Protein AF-A0A965VC06-F1 (afdb_monomer_lite)

Radius of gyration: 20.92 Å; chains: 1; bounding box: 33×52×61 Å

Secondary structure (DSSP, 8-state):
--PPPPEEEEEEEEEETTEEEEEEEEEEEEEETTEEEEEEEEEEESGGGTPPPPB-TTSS-B--SEEEEEEEEEEE-PPPP------PPP-

pLDDT: mean 84.83, std 14.95, range [44.94, 98.38]

Structure (mmCIF, N/CA/C/O backbone):
data_AF-A0A965VC06-F1
#
_entry.id   AF-A0A965VC06-F1
#
loop_
_atom_site.group_PDB
_atom_site.id
_atom_site.type_symbol
_atom_site.label_atom_id
_atom_site.label_alt_id
_atom_site.label_comp_id
_atom_site.label_asym_id
_atom_site.label_entity_id
_atom_site.label_seq_id
_atom_site.pdbx_PDB_ins_code
_atom_site.Cartn_x
_atom_site.Cartn_y
_atom_site.Cartn_z
_atom_site.occupancy
_atom_site.B_iso_or_equiv
_atom_site.auth_seq_id
_atom_site.auth_comp_id
_atom_site.auth_asym_id
_atom_site.auth_atom_id
_atom_site.pdbx_PDB_model_num
ATOM 1 N N . PRO A 1 1 ? -11.312 13.456 19.729 1.00 44.94 1 PRO A N 1
ATOM 2 C CA . PRO A 1 1 ? -10.202 12.994 20.599 1.00 44.94 1 PRO A CA 1
ATOM 3 C C . PRO A 1 1 ? -8.987 12.547 19.764 1.00 44.94 1 PRO A C 1
ATOM 5 O O . PRO A 1 1 ? -9.125 11.648 18.944 1.00 44.94 1 PRO A O 1
ATOM 8 N N . LEU A 1 2 ? -7.830 13.196 19.942 1.00 57.22 2 LEU A N 1
ATOM 9 C CA . LEU A 1 2 ? -6.553 12.853 19.291 1.00 57.22 2 LEU A CA 1
ATOM 10 C C . LEU A 1 2 ? -5.786 11.845 20.166 1.00 57.22 2 LEU A C 1
ATOM 12 O O . LEU A 1 2 ? -4.762 12.170 20.757 1.00 57.22 2 LEU A O 1
ATOM 16 N N . GLY A 1 3 ? -6.345 10.647 20.332 1.00 59.59 3 GLY A N 1
ATOM 17 C CA . GLY A 1 3 ? -5.576 9.505 20.836 1.00 59.59 3 GLY A CA 1
ATOM 18 C C . GLY A 1 3 ? -4.764 8.877 19.697 1.00 59.59 3 GLY A C 1
ATOM 19 O O . GLY A 1 3 ? -5.108 9.100 18.532 1.00 59.59 3 GLY A O 1
ATOM 20 N N . PRO A 1 4 ? -3.708 8.095 19.988 1.00 65.62 4 PRO A N 1
ATOM 21 C CA . PRO A 1 4 ? -3.022 7.326 18.956 1.00 65.62 4 PRO A CA 1
ATOM 22 C C . PRO A 1 4 ? -4.032 6.393 18.281 1.00 65.62 4 PRO A C 1
ATOM 24 O O . PRO A 1 4 ? -4.692 5.594 18.948 1.00 65.62 4 PRO A O 1
ATOM 27 N N . ARG A 1 5 ? -4.189 6.521 16.961 1.00 66.12 5 ARG A N 1
ATOM 28 C CA . ARG A 1 5 ? -4.988 5.566 16.193 1.00 66.12 5 ARG A CA 1
ATOM 29 C C . ARG A 1 5 ? -4.214 4.254 16.120 1.00 66.12 5 ARG A C 1
ATOM 31 O O . ARG A 1 5 ? -3.012 4.300 15.849 1.00 66.12 5 ARG A O 1
ATOM 38 N N . PRO A 1 6 ? -4.855 3.100 16.354 1.00 70.31 6 PRO A N 1
ATOM 39 C CA . PRO A 1 6 ? -4.187 1.829 16.153 1.00 70.31 6 PRO A CA 1
ATOM 40 C C . PRO A 1 6 ? -3.741 1.732 14.690 1.00 70.31 6 PRO A C 1
ATOM 42 O O . PRO A 1 6 ? -4.539 1.915 13.766 1.00 70.31 6 PRO A O 1
ATOM 45 N N . ALA A 1 7 ? -2.444 1.495 14.513 1.00 83.50 7 ALA A N 1
ATOM 46 C CA . ALA A 1 7 ? -1.817 1.272 13.225 1.00 83.50 7 ALA A CA 1
ATOM 47 C C . ALA A 1 7 ? -1.504 -0.220 13.084 1.00 83.50 7 ALA A C 1
ATOM 49 O O . ALA A 1 7 ? -0.934 -0.825 13.993 1.00 83.50 7 ALA A O 1
ATOM 50 N N . TYR A 1 8 ? -1.875 -0.806 11.952 1.00 90.81 8 TYR A N 1
ATOM 51 C CA . TYR A 1 8 ? -1.578 -2.198 11.622 1.00 90.81 8 TYR A CA 1
ATOM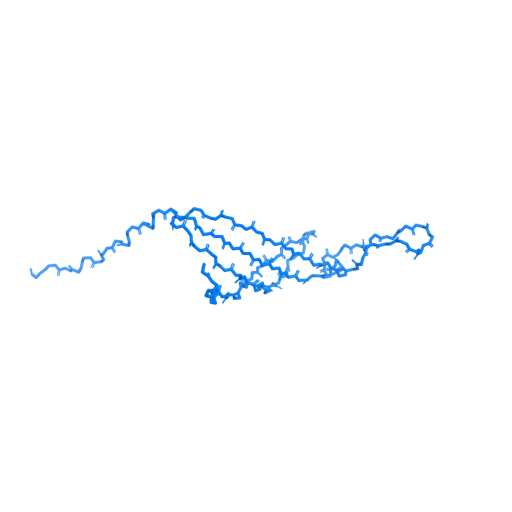 52 C C . TYR A 1 8 ? -0.757 -2.269 10.338 1.00 90.81 8 TYR A C 1
ATOM 54 O O . TYR A 1 8 ? -0.866 -1.402 9.473 1.00 90.81 8 TYR A O 1
ATOM 62 N N . GLU A 1 9 ? 0.020 -3.337 10.184 1.00 94.12 9 GLU A N 1
ATOM 63 C CA . GLU A 1 9 ? 0.621 -3.703 8.904 1.00 94.12 9 GLU A CA 1
ATOM 64 C C . GLU A 1 9 ? -0.220 -4.788 8.236 1.00 94.12 9 GLU A C 1
ATOM 66 O O . GLU A 1 9 ? -0.240 -5.943 8.663 1.00 94.12 9 GLU A O 1
ATOM 71 N N . LEU A 1 10 ? -0.923 -4.425 7.166 1.00 93.44 10 LEU A N 1
ATOM 72 C CA . LEU A 1 10 ? -1.654 -5.381 6.349 1.00 93.44 10 LEU A CA 1
ATOM 73 C C . LEU A 1 10 ? -0.717 -5.975 5.298 1.00 93.44 10 LEU A C 1
ATOM 75 O O . LEU A 1 10 ? -0.249 -5.269 4.406 1.00 93.44 10 LEU A O 1
ATOM 79 N N . GLN A 1 11 ? -0.482 -7.282 5.370 1.00 96.19 11 GLN A N 1
ATOM 80 C CA . GLN A 1 11 ? 0.279 -8.014 4.360 1.00 96.19 11 GLN A CA 1
ATOM 81 C C . GLN A 1 11 ? -0.670 -8.759 3.424 1.00 96.19 11 GLN A C 1
ATOM 83 O O . GLN A 1 11 ? -1.497 -9.560 3.860 1.00 96.19 11 GLN A O 1
ATOM 88 N N . GLY A 1 12 ? -0.544 -8.520 2.121 1.00 94.88 12 GLY A N 1
ATOM 89 C CA . GLY A 1 12 ? -1.486 -9.032 1.128 1.00 94.88 12 GLY A CA 1
ATOM 90 C C . GLY A 1 12 ? -0.823 -9.428 -0.181 1.00 94.88 12 GLY A C 1
ATOM 91 O O . GLY A 1 12 ? 0.343 -9.125 -0.425 1.00 94.88 12 GLY A O 1
ATOM 92 N N . ALA A 1 13 ? -1.574 -10.140 -1.018 1.00 97.81 13 ALA A N 1
ATOM 93 C CA . ALA A 1 13 ? -1.236 -10.338 -2.420 1.00 97.81 13 ALA A CA 1
ATOM 94 C C . ALA A 1 13 ? -1.942 -9.253 -3.243 1.00 97.81 13 ALA A C 1
ATOM 96 O O . ALA A 1 13 ? -3.164 -9.130 -3.195 1.00 97.81 13 ALA A O 1
ATOM 97 N N . PHE A 1 14 ? -1.171 -8.466 -3.983 1.00 96.81 14 PHE A N 1
ATOM 98 C CA . PHE A 1 14 ? -1.663 -7.431 -4.878 1.00 96.81 14 PHE A CA 1
ATOM 99 C C . PHE A 1 14 ? -1.456 -7.884 -6.319 1.00 96.81 14 PHE A C 1
ATOM 101 O O . PHE A 1 14 ? -0.331 -8.173 -6.730 1.00 96.81 14 PHE A O 1
ATOM 108 N N . THR A 1 15 ? -2.556 -7.967 -7.065 1.00 97.75 15 THR A N 1
ATOM 109 C CA . THR A 1 15 ? -2.544 -8.360 -8.475 1.00 97.75 15 THR A CA 1
ATOM 110 C C . THR A 1 15 ? -2.842 -7.145 -9.329 1.00 97.75 15 THR A C 1
ATOM 112 O O . THR A 1 15 ? -3.892 -6.524 -9.177 1.00 97.75 15 THR A O 1
ATOM 115 N N . LEU A 1 16 ? -1.936 -6.828 -10.246 1.00 97.56 16 LEU A N 1
ATOM 116 C CA . LEU A 1 16 ? -2.110 -5.761 -11.220 1.00 97.56 16 LEU A CA 1
ATOM 117 C C . LEU A 1 16 ? -1.564 -6.240 -12.561 1.00 97.56 16 LEU A C 1
ATOM 119 O O . LEU A 1 16 ? -0.480 -6.812 -12.623 1.00 97.56 16 LEU A O 1
ATOM 123 N N . HIS A 1 17 ? -2.338 -6.035 -13.628 1.00 97.06 17 HIS A N 1
ATOM 124 C CA . HIS A 1 17 ? -1.944 -6.414 -14.988 1.00 97.06 17 HIS A CA 1
ATOM 125 C C . HIS A 1 17 ? -1.469 -7.884 -15.098 1.00 97.06 17 HIS A C 1
ATOM 127 O O . HIS A 1 17 ? -0.464 -8.204 -15.722 1.00 97.06 17 HIS A O 1
ATOM 133 N N . GLY A 1 18 ? -2.187 -8.794 -14.427 1.00 97.88 18 GLY A N 1
ATOM 134 C CA . GLY A 1 18 ? -1.902 -10.235 -14.428 1.00 97.88 18 GLY A CA 1
ATOM 135 C C . GLY A 1 18 ? -0.714 -10.677 -13.563 1.00 97.88 18 GLY A C 1
ATOM 136 O O . GLY A 1 18 ? -0.547 -11.873 -13.341 1.00 97.88 18 GLY A O 1
ATOM 137 N N . VAL A 1 19 ? 0.080 -9.750 -13.021 1.00 98.38 19 VAL A N 1
ATOM 138 C CA . VAL A 1 19 ? 1.215 -10.058 -12.141 1.00 98.38 19 VAL A CA 1
ATOM 139 C C . VAL A 1 19 ? 0.789 -9.915 -10.681 1.00 98.38 19 VAL A C 1
ATOM 141 O O . VAL A 1 19 ? 0.207 -8.905 -10.292 1.00 98.38 19 VAL A O 1
ATOM 144 N N . THR A 1 20 ? 1.091 -10.923 -9.857 1.00 98.31 20 THR A N 1
ATOM 145 C CA . THR A 1 20 ? 0.803 -10.918 -8.412 1.00 98.31 20 THR A CA 1
ATOM 146 C C . THR A 1 20 ? 2.083 -10.713 -7.613 1.00 98.31 20 THR A C 1
ATOM 148 O O . THR A 1 20 ? 3.060 -11.433 -7.815 1.00 98.31 20 THR A O 1
ATOM 151 N N . ARG A 1 21 ? 2.076 -9.772 -6.665 1.00 97.50 21 ARG A N 1
ATOM 152 C CA . ARG A 1 21 ? 3.190 -9.531 -5.735 1.00 97.50 21 ARG A CA 1
ATOM 153 C C . ARG A 1 21 ? 2.700 -9.352 -4.305 1.00 97.50 21 ARG A C 1
ATOM 155 O O . ARG A 1 21 ? 1.573 -8.924 -4.074 1.00 97.50 21 ARG A O 1
ATOM 162 N N . ARG A 1 22 ? 3.551 -9.675 -3.330 1.00 97.69 22 ARG A N 1
ATOM 163 C CA . ARG A 1 22 ? 3.282 -9.373 -1.919 1.00 97.69 22 ARG A CA 1
ATOM 164 C C . ARG A 1 22 ? 3.487 -7.882 -1.658 1.0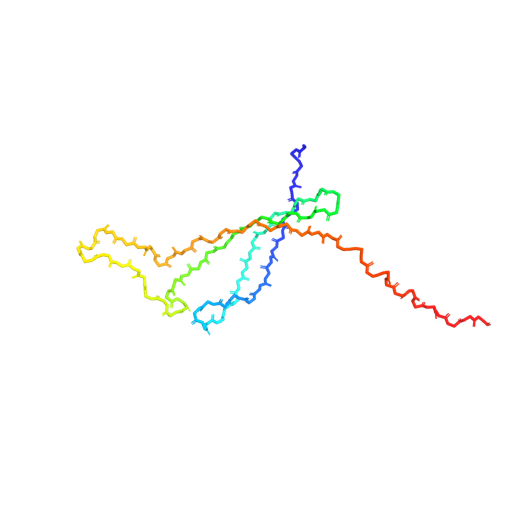0 97.69 22 ARG A C 1
ATOM 166 O O . ARG A 1 22 ? 4.478 -7.318 -2.112 1.00 97.69 22 ARG A O 1
ATOM 173 N N . VAL A 1 23 ? 2.572 -7.273 -0.913 1.00 96.62 23 VAL A N 1
ATOM 174 C CA . VAL A 1 23 ? 2.673 -5.882 -0.453 1.00 96.62 23 VAL A CA 1
ATOM 175 C C . VAL A 1 23 ? 2.407 -5.805 1.044 1.00 96.62 23 VAL A C 1
ATOM 177 O O . VAL A 1 23 ? 1.637 -6.608 1.577 1.00 96.62 23 VAL A O 1
ATOM 180 N N . THR A 1 24 ? 3.020 -4.818 1.693 1.00 95.88 24 THR A N 1
ATOM 181 C CA . THR A 1 24 ? 2.766 -4.454 3.090 1.00 95.88 24 THR A CA 1
ATOM 182 C C . THR A 1 24 ? 2.197 -3.044 3.117 1.00 95.88 24 THR A C 1
ATOM 184 O O . THR A 1 24 ? 2.770 -2.131 2.521 1.00 95.88 24 THR A O 1
ATOM 187 N N . ILE A 1 25 ? 1.060 -2.870 3.782 1.00 95.56 25 ILE A N 1
ATOM 188 C CA . ILE A 1 25 ? 0.318 -1.613 3.819 1.00 95.56 25 ILE A CA 1
ATOM 189 C C . ILE A 1 25 ? 0.172 -1.187 5.283 1.00 95.56 25 ILE A C 1
ATOM 191 O O . ILE A 1 25 ? -0.559 -1.850 6.021 1.00 95.56 25 ILE A O 1
ATOM 195 N N . PRO A 1 26 ? 0.823 -0.097 5.723 1.00 94.44 26 PRO A N 1
ATOM 196 C CA . PRO A 1 26 ? 0.495 0.516 7.002 1.00 94.44 26 PRO A CA 1
ATOM 197 C C . PRO A 1 26 ? -0.915 1.116 6.919 1.00 94.44 26 PRO A C 1
ATOM 199 O O . PRO A 1 26 ? -1.214 1.894 6.005 1.00 94.44 26 PRO A O 1
ATOM 202 N N . VAL A 1 27 ? -1.788 0.735 7.850 1.00 95.56 27 VAL A N 1
ATOM 203 C CA . VAL A 1 27 ? -3.185 1.182 7.907 1.00 95.56 27 VAL A CA 1
ATOM 204 C C . VAL A 1 27 ? -3.519 1.754 9.280 1.00 95.56 27 VAL A C 1
ATOM 206 O O . VAL A 1 27 ? -3.272 1.123 10.303 1.00 95.56 27 VAL A O 1
ATOM 209 N N . GLU A 1 28 ? -4.111 2.942 9.299 1.00 94.56 28 GLU A N 1
ATOM 210 C CA . GLU A 1 28 ? -4.771 3.525 10.465 1.00 94.56 28 GLU A CA 1
ATOM 211 C C . GLU A 1 28 ? -6.220 3.040 10.530 1.00 94.56 28 GLU A C 1
ATOM 213 O O . GLU A 1 28 ? -6.906 2.963 9.504 1.00 94.56 28 GLU A O 1
ATOM 218 N N . VAL A 1 29 ? -6.696 2.746 11.740 1.00 92.75 29 VAL A N 1
ATOM 219 C CA . VAL A 1 29 ? -8.060 2.257 11.968 1.00 92.75 29 VAL A CA 1
ATOM 220 C C . VAL A 1 29 ? -8.832 3.212 12.870 1.00 92.75 29 VAL A C 1
ATOM 222 O O . VAL A 1 29 ? -8.402 3.536 13.976 1.00 92.75 29 VAL A O 1
ATOM 225 N N . GLU A 1 30 ? -10.007 3.636 12.409 1.00 91.56 30 GLU A N 1
ATOM 226 C CA . GLU A 1 30 ? -10.974 4.414 13.183 1.00 91.56 30 GLU A CA 1
ATOM 227 C C . GLU A 1 30 ? -12.269 3.608 13.317 1.00 91.56 30 GLU A C 1
ATOM 229 O O . GLU A 1 30 ? -12.884 3.245 12.316 1.00 91.56 30 GLU A O 1
ATOM 234 N N . GLN A 1 31 ? -12.717 3.342 14.544 1.00 88.56 31 GLN A N 1
ATOM 235 C CA . GLN A 1 31 ? -13.997 2.676 14.788 1.00 88.56 31 GLN A CA 1
ATOM 236 C C . GLN A 1 31 ? -15.024 3.663 15.348 1.00 88.56 31 GLN A C 1
ATOM 238 O O . GLN A 1 31 ? -14.768 4.352 16.335 1.00 88.56 31 GLN A O 1
ATOM 243 N N . ALA A 1 32 ? -16.205 3.696 14.733 1.00 86.69 32 ALA A N 1
ATOM 244 C CA . ALA A 1 32 ? -17.354 4.479 15.168 1.00 86.69 32 ALA A CA 1
ATOM 245 C C . ALA A 1 32 ? -18.615 3.600 15.131 1.00 86.69 32 ALA A C 1
ATOM 247 O O . ALA A 1 32 ? -19.220 3.376 14.080 1.00 86.69 32 ALA A O 1
ATOM 248 N N . GLY A 1 33 ? -19.005 3.072 16.294 1.00 88.31 33 GLY A N 1
ATOM 249 C CA . GLY A 1 33 ? -20.109 2.119 16.398 1.00 88.31 33 GLY A CA 1
ATOM 250 C C . GLY A 1 33 ? -19.823 0.835 15.611 1.00 88.31 33 GLY A C 1
ATOM 251 O O . GLY A 1 33 ? -18.815 0.170 15.847 1.00 88.31 33 GLY A O 1
ATOM 252 N N . GLN A 1 34 ? -20.711 0.500 14.672 1.00 90.19 34 GLN A N 1
ATOM 253 C CA . GLN A 1 34 ? -20.562 -0.660 13.780 1.00 90.19 34 GLN A CA 1
ATOM 254 C C . GLN A 1 34 ? -19.720 -0.358 12.534 1.00 90.19 34 GLN A C 1
ATOM 256 O O . GLN A 1 34 ? -19.505 -1.245 11.719 1.00 90.19 34 GLN A O 1
ATOM 261 N N . ILE A 1 35 ? -19.259 0.880 12.347 1.00 91.25 35 ILE A N 1
ATOM 262 C CA . ILE A 1 35 ? -18.452 1.250 11.185 1.00 91.25 35 ILE A CA 1
ATOM 263 C C . ILE A 1 35 ? -16.980 1.245 11.584 1.00 91.25 35 ILE A C 1
ATOM 265 O O . ILE A 1 35 ? -16.583 1.907 12.543 1.00 91.25 35 ILE A O 1
ATOM 269 N N . VAL A 1 36 ? -16.169 0.534 10.810 1.00 92.38 36 VAL A N 1
ATOM 270 C CA . VAL A 1 36 ? -14.709 0.561 10.886 1.00 92.38 36 VAL A CA 1
ATOM 271 C C . VAL A 1 36 ? -14.188 1.226 9.620 1.00 92.38 36 VAL A C 1
ATOM 273 O O . VAL A 1 36 ? -14.503 0.794 8.513 1.00 92.38 36 VAL A O 1
ATOM 276 N N . ARG A 1 37 ? -13.395 2.283 9.766 1.00 93.88 37 ARG A N 1
ATOM 277 C CA . ARG A 1 37 ? -12.685 2.937 8.669 1.00 93.88 37 ARG A CA 1
ATOM 278 C C . ARG A 1 37 ? -11.217 2.535 8.712 1.00 93.88 37 ARG A C 1
ATOM 280 O O . ARG A 1 37 ? -10.570 2.686 9.743 1.00 93.88 37 ARG A O 1
ATOM 287 N N . LEU A 1 38 ? -10.709 2.047 7.590 1.00 94.50 38 LEU A N 1
ATOM 288 C CA . LEU A 1 38 ? -9.303 1.728 7.368 1.00 94.50 38 LEU A CA 1
ATOM 289 C C . LEU A 1 38 ? -8.742 2.756 6.388 1.00 94.50 38 LEU A C 1
ATOM 291 O O . LEU A 1 38 ? -9.302 2.938 5.309 1.00 94.50 38 LEU A O 1
ATOM 295 N N . SER A 1 39 ? -7.658 3.436 6.746 1.00 95.62 39 SER A N 1
ATOM 296 C CA . SER A 1 39 ? -6.980 4.401 5.872 1.00 95.62 39 SER A CA 1
ATOM 297 C C . SER A 1 39 ? -5.504 4.058 5.777 1.00 95.62 39 SER A C 1
ATOM 299 O O . SER A 1 39 ? -4.843 3.889 6.794 1.00 95.62 39 SER A O 1
ATOM 301 N N . GLY A 1 40 ? -4.965 3.950 4.568 1.00 94.88 40 GLY A N 1
ATOM 302 C CA . GLY A 1 40 ? -3.567 3.574 4.391 1.00 94.88 40 GLY A CA 1
ATOM 303 C C . GLY A 1 40 ? -3.057 3.810 2.983 1.00 94.88 40 GLY A C 1
ATOM 304 O O . GLY A 1 40 ? -3.764 4.321 2.110 1.00 94.88 40 GLY A O 1
ATOM 305 N N . GLY A 1 41 ? -1.804 3.440 2.756 1.00 95.50 41 GLY A N 1
ATOM 306 C CA . GLY A 1 41 ? -1.210 3.548 1.434 1.00 95.50 41 GLY A CA 1
ATOM 307 C C . GLY A 1 41 ? 0.146 2.877 1.325 1.00 95.50 41 GLY A C 1
ATOM 308 O O . GLY A 1 41 ? 0.882 2.748 2.301 1.00 95.50 41 GLY A O 1
ATOM 309 N N . PHE A 1 42 ? 0.474 2.467 0.110 1.00 96.12 42 PHE A N 1
ATOM 310 C CA . PHE A 1 42 ? 1.704 1.766 -0.231 1.00 96.12 42 PHE A CA 1
ATOM 311 C C . PHE A 1 42 ? 2.211 2.240 -1.592 1.00 96.12 42 PHE A C 1
ATOM 313 O O . PHE A 1 42 ? 1.508 2.935 -2.328 1.00 96.12 42 PHE A O 1
ATOM 320 N N . THR A 1 43 ? 3.453 1.899 -1.905 1.00 97.00 43 THR A N 1
ATOM 321 C CA . THR A 1 43 ? 4.115 2.312 -3.142 1.00 97.00 43 THR A CA 1
ATOM 322 C C . THR A 1 43 ? 4.437 1.083 -3.982 1.00 97.00 43 THR A C 1
ATOM 324 O O . THR A 1 43 ? 4.831 0.049 -3.443 1.00 97.00 43 THR A O 1
ATOM 327 N N . ILE A 1 44 ? 4.270 1.198 -5.297 1.00 96.81 44 ILE A N 1
ATOM 328 C CA . ILE A 1 44 ? 4.649 0.177 -6.278 1.00 96.81 44 ILE A CA 1
ATOM 329 C C . ILE A 1 44 ? 5.461 0.801 -7.411 1.00 96.81 44 ILE A C 1
ATOM 331 O O . ILE A 1 44 ? 5.419 2.014 -7.605 1.00 96.81 44 ILE A O 1
ATOM 335 N N . ARG A 1 45 ? 6.137 -0.031 -8.208 1.00 97.19 45 ARG A N 1
ATOM 336 C CA . ARG A 1 45 ? 6.629 0.350 -9.539 1.00 97.19 45 ARG A CA 1
ATOM 337 C C . ARG A 1 45 ? 5.728 -0.250 -10.610 1.00 97.19 45 ARG A C 1
ATOM 339 O O . ARG A 1 45 ? 5.331 -1.403 -10.490 1.00 97.19 45 ARG A O 1
ATOM 346 N N . GLN A 1 46 ? 5.405 0.497 -11.656 1.00 96.94 46 GLN A N 1
ATOM 347 C CA . GLN A 1 46 ? 4.594 0.009 -12.778 1.00 96.94 46 GLN A CA 1
ATOM 348 C C . GLN A 1 46 ? 5.301 -1.129 -13.520 1.00 96.94 46 GLN A C 1
ATOM 350 O O . GLN A 1 46 ? 4.686 -2.147 -13.851 1.00 96.94 46 GLN A O 1
ATOM 355 N N . THR A 1 47 ? 6.610 -0.987 -13.712 1.00 96.88 47 THR A N 1
ATOM 356 C CA . THR A 1 47 ? 7.459 -1.974 -14.388 1.00 96.88 47 THR A CA 1
ATOM 357 C C . THR A 1 47 ? 7.465 -3.335 -13.693 1.00 96.88 47 THR A C 1
ATOM 359 O O . THR A 1 47 ? 7.511 -4.363 -14.369 1.00 96.88 47 THR A O 1
ATOM 362 N N . ASP A 1 48 ? 7.302 -3.374 -12.367 1.00 97.56 48 ASP A N 1
ATOM 363 C CA . ASP A 1 48 ? 7.188 -4.619 -11.599 1.00 97.56 48 ASP A CA 1
ATOM 364 C C . ASP A 1 48 ? 5.951 -5.456 -11.970 1.00 97.56 48 ASP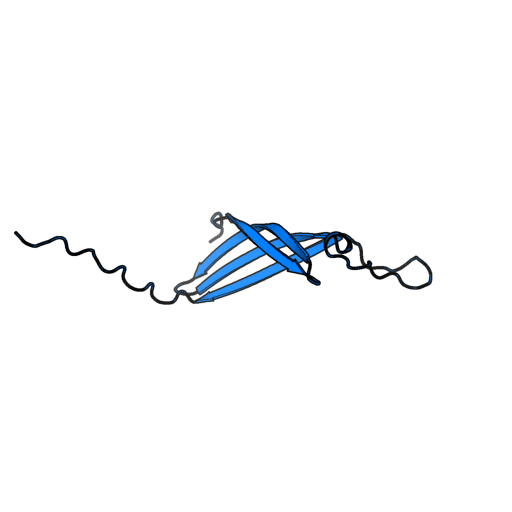 A C 1
ATOM 366 O O . ASP A 1 48 ? 5.932 -6.668 -11.726 1.00 97.56 48 ASP A O 1
ATOM 370 N N . PHE A 1 49 ? 4.946 -4.828 -12.582 1.00 97.81 49 PHE A N 1
ATOM 371 C CA . PHE A 1 49 ? 3.704 -5.446 -13.048 1.00 97.81 49 PHE A CA 1
ATOM 372 C C . PHE A 1 49 ? 3.616 -5.498 -14.586 1.00 97.81 49 PHE A C 1
ATOM 374 O O . PHE A 1 49 ? 2.546 -5.708 -15.154 1.00 97.81 49 PHE A O 1
ATOM 381 N N . GLY A 1 50 ? 4.740 -5.305 -15.288 1.00 96.19 50 GLY A N 1
ATOM 382 C CA . GLY A 1 50 ? 4.799 -5.362 -16.753 1.00 96.19 50 GLY A CA 1
ATOM 383 C C . GLY A 1 50 ? 4.137 -4.173 -17.455 1.00 96.19 50 GLY A C 1
ATOM 384 O O . GLY A 1 50 ? 3.841 -4.250 -18.646 1.00 96.19 50 GLY A O 1
ATOM 385 N N . ILE A 1 51 ? 3.889 -3.078 -16.734 1.00 95.75 51 ILE A N 1
ATOM 386 C CA . ILE A 1 51 ? 3.323 -1.848 -17.289 1.00 95.75 51 ILE A CA 1
ATOM 387 C C . ILE A 1 51 ? 4.474 -0.939 -17.719 1.00 95.75 51 ILE A C 1
ATOM 389 O O . ILE A 1 51 ? 5.401 -0.680 -16.953 1.00 95.75 51 ILE A O 1
ATOM 393 N N . THR A 1 52 ? 4.409 -0.433 -18.950 1.00 92.25 52 THR A N 1
ATOM 394 C CA . THR A 1 52 ? 5.373 0.558 -19.443 1.00 9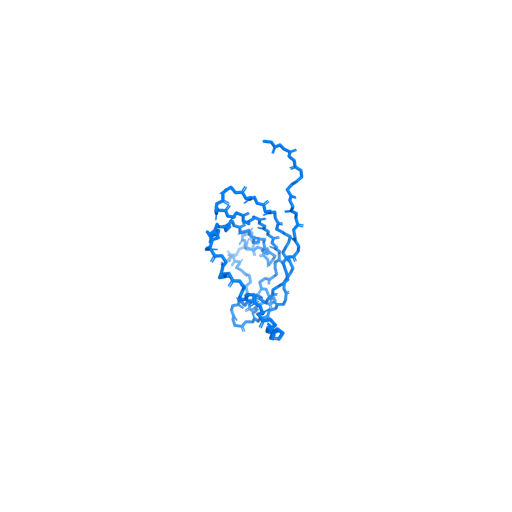2.25 52 THR A CA 1
ATOM 395 C C . THR A 1 52 ? 4.932 1.957 -18.996 1.00 92.25 52 THR A C 1
ATOM 397 O O . THR A 1 52 ? 3.829 2.367 -19.366 1.00 92.25 52 THR A O 1
ATOM 400 N N . PRO A 1 53 ? 5.756 2.714 -18.240 1.00 89.00 53 PRO A N 1
ATOM 401 C CA . PRO A 1 53 ? 5.387 4.053 -17.790 1.00 89.00 53 PRO A CA 1
ATOM 402 C C . PRO A 1 53 ? 5.083 4.996 -18.959 1.00 89.00 53 PRO A C 1
ATOM 404 O O . PRO A 1 53 ? 5.830 5.059 -19.941 1.00 89.00 53 PRO A O 1
ATOM 407 N N . PHE A 1 54 ? 4.001 5.765 -18.838 1.00 84.00 54 PHE A N 1
ATOM 408 C CA . PHE A 1 54 ? 3.587 6.709 -19.873 1.00 84.00 54 PHE A CA 1
ATOM 409 C C . PHE A 1 54 ? 4.579 7.871 -20.016 1.00 84.00 54 PHE A C 1
ATOM 411 O O . PHE A 1 54 ? 4.909 8.551 -19.041 1.00 84.00 54 PHE A O 1
ATOM 418 N N . LYS A 1 55 ? 4.987 8.157 -21.256 1.00 81.38 55 LYS A N 1
ATOM 419 C CA . LYS A 1 55 ? 5.818 9.311 -21.630 1.00 81.38 55 LYS A CA 1
ATOM 420 C C . LYS A 1 55 ? 5.201 9.997 -22.853 1.00 81.38 55 LYS A C 1
ATOM 422 O O . LYS A 1 55 ? 4.921 9.323 -23.842 1.00 81.38 55 LYS A O 1
ATOM 427 N N . LYS A 1 56 ? 5.004 11.322 -22.826 1.00 75.12 56 LYS A N 1
ATOM 428 C CA . LYS A 1 56 ? 4.645 12.079 -24.044 1.00 75.12 56 LYS A CA 1
ATOM 429 C C . LYS A 1 56 ? 5.864 12.213 -24.964 1.00 75.12 56 LYS A C 1
ATOM 431 O O . LYS A 1 56 ? 6.973 12.480 -24.495 1.00 75.12 56 LYS A O 1
ATOM 436 N N . PHE A 1 57 ? 5.640 12.080 -26.275 1.00 60.41 57 PHE A N 1
ATOM 437 C CA . PHE A 1 57 ? 6.624 12.412 -27.311 1.00 60.41 57 PHE A CA 1
ATOM 438 C C . PHE A 1 57 ? 7.111 13.855 -27.095 1.00 60.41 57 PHE A C 1
ATOM 440 O O . PHE A 1 57 ? 6.317 14.789 -27.159 1.00 60.41 57 PHE A O 1
ATOM 447 N N . GLY A 1 58 ? 8.391 14.020 -26.751 1.00 69.50 58 GLY A N 1
ATOM 448 C CA . GLY A 1 58 ? 8.981 15.302 -26.337 1.00 69.50 58 GLY A CA 1
ATOM 449 C C . GLY A 1 58 ? 9.672 15.285 -24.967 1.00 69.50 58 GLY A C 1
ATOM 450 O O . GLY A 1 58 ? 10.347 16.246 -24.628 1.00 69.50 58 GLY A O 1
ATOM 451 N N . GLY A 1 59 ? 9.552 14.207 -24.179 1.00 65.38 59 GLY A N 1
ATOM 452 C CA . GLY A 1 59 ? 10.457 13.897 -23.055 1.00 65.38 59 GLY A CA 1
ATOM 453 C C . GLY A 1 59 ? 10.249 14.665 -21.741 1.00 65.38 59 GLY A C 1
ATOM 454 O O . GLY A 1 59 ? 10.803 14.254 -20.727 1.00 65.38 59 GLY A O 1
ATOM 455 N N . VAL A 1 60 ? 9.436 15.728 -21.724 1.00 67.62 60 VAL A N 1
ATOM 456 C CA . VAL A 1 60 ? 9.295 16.622 -20.552 1.00 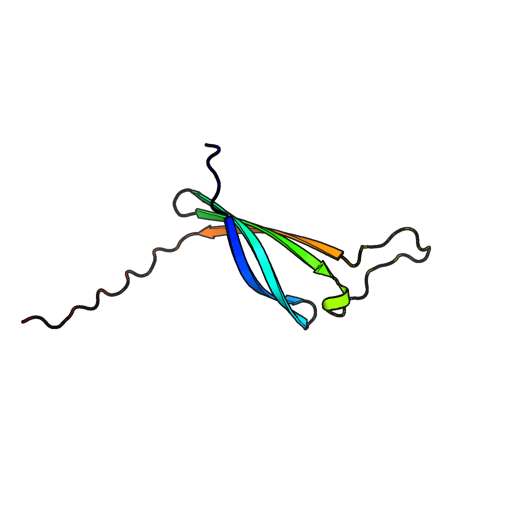67.62 60 VAL A CA 1
ATOM 457 C C . VAL A 1 60 ? 8.128 16.248 -19.622 1.00 67.62 60 VAL A C 1
ATOM 459 O O . VAL A 1 60 ? 8.145 16.602 -18.448 1.00 67.62 60 VAL A O 1
ATOM 462 N N . VAL A 1 61 ? 7.120 15.504 -20.100 1.00 79.31 61 VAL A N 1
ATOM 463 C CA . VAL A 1 61 ? 5.934 15.135 -19.299 1.00 79.31 61 VAL A CA 1
ATOM 464 C C . VAL A 1 61 ? 5.677 13.631 -19.378 1.00 79.31 61 VAL A C 1
ATOM 466 O O . VAL A 1 61 ? 5.459 13.077 -20.459 1.00 79.31 61 VAL A O 1
ATOM 469 N N . GLY A 1 62 ? 5.673 12.971 -18.223 1.00 81.06 62 GLY A N 1
ATOM 470 C CA . GLY A 1 62 ? 5.408 11.542 -18.086 1.00 81.06 62 GLY A CA 1
ATOM 471 C C . GLY A 1 62 ? 4.947 11.194 -16.676 1.00 81.06 62 GLY A C 1
ATOM 472 O O . GLY A 1 62 ? 5.081 11.997 -15.754 1.00 81.06 62 GLY A O 1
ATOM 473 N N . VAL A 1 63 ? 4.386 9.999 -16.522 1.00 87.06 63 VAL A N 1
ATOM 474 C CA . VAL A 1 63 ? 4.041 9.447 -15.208 1.00 87.06 63 VAL A CA 1
ATOM 475 C C . VAL A 1 63 ? 5.261 8.695 -14.687 1.00 87.06 63 VAL A C 1
ATOM 477 O O . VAL A 1 63 ? 5.856 7.905 -15.423 1.00 87.06 63 VAL A O 1
ATOM 480 N N . ALA A 1 64 ? 5.650 8.953 -13.437 1.00 90.81 64 ALA A N 1
ATOM 481 C CA . ALA A 1 64 ? 6.751 8.238 -12.802 1.00 90.81 64 ALA A CA 1
ATOM 482 C C . ALA A 1 64 ? 6.457 6.732 -12.746 1.00 90.81 64 ALA A C 1
ATOM 484 O O . ALA A 1 64 ? 5.313 6.324 -12.558 1.00 90.81 64 ALA A O 1
ATOM 485 N N . ASP A 1 65 ? 7.491 5.902 -12.893 1.00 94.81 65 ASP A N 1
ATOM 486 C CA . ASP A 1 65 ? 7.351 4.451 -12.714 1.00 94.81 65 ASP A CA 1
ATOM 487 C C . ASP A 1 65 ? 6.856 4.116 -11.298 1.00 94.81 65 ASP A C 1
ATOM 489 O O . ASP A 1 65 ? 6.031 3.228 -11.112 1.00 94.81 65 ASP A O 1
ATOM 493 N N . GLU A 1 66 ? 7.308 4.882 -10.307 1.00 96.38 66 GLU A N 1
ATOM 494 C CA . GLU A 1 66 ? 6.828 4.788 -8.936 1.00 96.38 66 GLU A CA 1
ATOM 495 C C . GLU A 1 66 ? 5.428 5.400 -8.789 1.00 96.38 66 GLU A C 1
ATOM 497 O O . GLU A 1 66 ? 5.207 6.575 -9.085 1.00 96.38 66 GLU A O 1
ATOM 502 N N . LEU A 1 67 ? 4.487 4.602 -8.288 1.00 94.75 67 LEU A N 1
ATOM 503 C CA . LEU A 1 67 ? 3.128 5.021 -7.973 1.00 94.75 67 LEU A CA 1
ATOM 504 C C . LEU A 1 67 ? 2.869 4.850 -6.485 1.00 94.75 67 LEU A C 1
ATOM 506 O O . LEU A 1 67 ? 3.047 3.762 -5.933 1.00 94.75 67 LEU A O 1
ATOM 510 N N . ARG A 1 68 ? 2.366 5.910 -5.853 1.00 95.94 68 ARG A N 1
ATOM 511 C CA . ARG A 1 68 ? 1.831 5.837 -4.498 1.00 95.94 68 ARG A CA 1
ATOM 512 C C . ARG A 1 68 ? 0.318 5.663 -4.542 1.00 95.94 68 ARG A C 1
ATOM 514 O O . ARG A 1 68 ? -0.394 6.470 -5.133 1.00 95.94 68 ARG A O 1
ATOM 521 N N . ILE A 1 69 ? -0.154 4.595 -3.916 1.00 95.62 69 ILE A N 1
ATOM 522 C CA . ILE A 1 69 ? -1.557 4.196 -3.872 1.00 95.62 69 ILE A CA 1
ATOM 523 C C . ILE A 1 69 ? -2.084 4.471 -2.468 1.00 95.62 69 ILE A C 1
ATOM 525 O O . ILE A 1 69 ? -1.468 4.070 -1.481 1.00 95.62 69 ILE A O 1
ATOM 529 N N . HIS A 1 70 ? -3.240 5.125 -2.391 1.00 96.38 70 HIS A N 1
ATOM 530 C CA . HIS A 1 70 ? -3.950 5.403 -1.147 1.00 96.38 70 HIS A CA 1
ATOM 531 C C . HIS A 1 70 ? -5.323 4.736 -1.164 1.00 96.38 70 HIS A C 1
ATOM 533 O O . HIS A 1 70 ? -5.985 4.699 -2.201 1.00 96.38 70 HIS A O 1
ATOM 539 N N . GLY A 1 71 ? -5.750 4.227 -0.011 1.00 94.81 71 GLY A N 1
ATOM 540 C CA . GLY A 1 71 ? -7.067 3.632 0.180 1.00 94.81 71 GLY A CA 1
ATOM 541 C C . GLY A 1 71 ? -7.743 4.165 1.437 1.00 94.81 71 GLY A C 1
ATOM 542 O O . GLY A 1 71 ? -7.096 4.333 2.470 1.00 94.81 71 GLY A O 1
ATOM 543 N N . ASP A 1 72 ? -9.050 4.395 1.332 1.00 95.94 72 ASP A N 1
ATOM 544 C CA . ASP A 1 72 ? -9.962 4.691 2.437 1.00 95.94 72 ASP A CA 1
ATOM 545 C C . ASP A 1 72 ? -11.158 3.746 2.303 1.00 95.94 72 ASP A C 1
ATOM 547 O O . ASP A 1 72 ? -11.900 3.798 1.320 1.00 95.94 72 ASP A O 1
ATOM 551 N N . ILE A 1 73 ? -11.287 2.817 3.246 1.00 94.81 73 ILE A N 1
ATOM 552 C CA . ILE A 1 73 ? -12.272 1.737 3.204 1.00 94.81 73 ILE A CA 1
ATOM 553 C C . ILE A 1 73 ? -13.158 1.847 4.435 1.00 94.81 73 ILE A C 1
ATOM 555 O O . ILE A 1 73 ? -12.660 1.931 5.555 1.00 94.81 73 ILE A O 1
ATOM 559 N N . ARG A 1 74 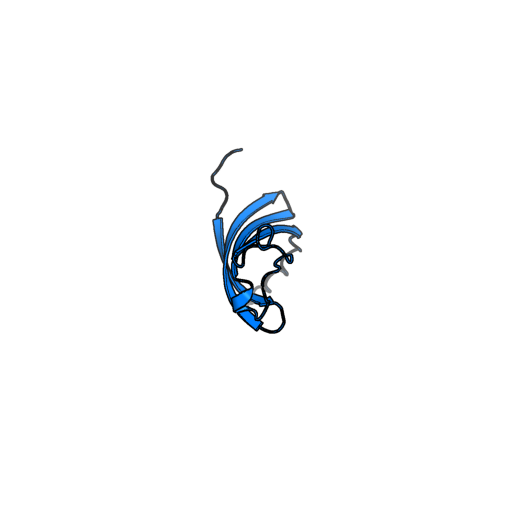? -14.477 1.777 4.238 1.00 94.94 74 ARG A N 1
ATOM 560 C CA . ARG A 1 74 ? -15.460 1.680 5.321 1.00 94.94 74 ARG A CA 1
ATOM 561 C C . ARG A 1 74 ? -16.082 0.295 5.320 1.00 94.94 74 ARG A C 1
ATOM 563 O O . ARG A 1 74 ? -16.698 -0.116 4.343 1.00 94.94 74 ARG A O 1
ATOM 570 N N . LEU A 1 75 ? -15.921 -0.401 6.431 1.00 92.56 75 LEU A N 1
ATOM 571 C CA . LEU A 1 75 ? -16.512 -1.697 6.701 1.00 92.56 75 LEU A CA 1
ATOM 572 C C . LEU A 1 75 ? -17.657 -1.499 7.687 1.00 92.56 75 LEU A C 1
ATOM 574 O O . LEU A 1 75 ? -17.513 -0.771 8.669 1.00 92.56 75 LEU A O 1
ATOM 578 N N . VAL A 1 76 ? -18.781 -2.163 7.447 1.00 90.69 76 VAL A N 1
ATOM 579 C CA . VAL A 1 76 ? -19.799 -2.351 8.480 1.00 90.69 76 VAL A CA 1
ATOM 580 C C . VAL A 1 76 ? -19.495 -3.688 9.136 1.00 90.69 76 VAL A C 1
ATOM 582 O O . VAL A 1 76 ? -19.508 -4.720 8.466 1.00 90.69 76 VAL A O 1
ATOM 585 N N . ALA A 1 77 ? -19.183 -3.672 10.427 1.00 76.44 77 ALA A N 1
ATOM 586 C CA . ALA A 1 77 ? -19.098 -4.879 11.223 1.00 76.44 77 ALA A CA 1
ATOM 587 C C . ALA A 1 77 ? -20.486 -5.534 11.212 1.00 76.44 77 ALA A C 1
ATOM 589 O O . ALA A 1 77 ? -21.430 -5.042 11.827 1.00 76.44 77 ALA A O 1
ATOM 590 N N . GLY A 1 78 ? -20.630 -6.621 10.454 1.00 72.19 78 GLY A N 1
ATOM 591 C CA . GLY A 1 78 ? -21.747 -7.531 10.660 1.00 72.19 78 GLY A CA 1
ATOM 592 C C . GLY A 1 78 ? -21.624 -8.132 12.056 1.00 72.19 78 GLY A C 1
ATOM 593 O O . GLY A 1 78 ? -20.506 -8.317 12.543 1.00 72.19 78 GLY A O 1
ATOM 594 N N . ALA A 1 79 ? -22.752 -8.436 12.704 1.00 62.28 79 ALA A N 1
ATOM 595 C CA . ALA A 1 79 ? -22.730 -9.222 13.931 1.00 62.28 79 ALA A CA 1
ATOM 596 C C . ALA A 1 79 ? -21.859 -10.460 13.680 1.00 62.28 79 ALA A C 1
ATOM 598 O O . ALA A 1 79 ? -22.156 -11.249 12.780 1.00 62.28 79 ALA A O 1
ATOM 599 N N . ALA A 1 80 ? -20.754 -10.590 14.420 1.00 56.75 80 ALA A N 1
ATOM 600 C CA . ALA A 1 80 ? -19.959 -11.804 14.367 1.00 56.75 80 ALA A CA 1
ATOM 601 C C . ALA A 1 80 ? -20.924 -12.969 14.636 1.00 56.75 80 ALA A C 1
ATOM 603 O O . ALA A 1 80 ? -21.701 -12.866 15.595 1.00 56.75 80 ALA A O 1
ATOM 604 N N . PRO A 1 81 ? -20.949 -14.040 13.818 1.00 55.28 81 PRO A N 1
ATOM 605 C CA . PRO A 1 81 ? -21.686 -15.226 14.214 1.00 55.28 81 PRO A CA 1
ATOM 606 C C . PRO A 1 81 ? -21.187 -15.581 15.609 1.00 55.28 81 PRO A C 1
ATOM 608 O O . PRO A 1 81 ? -19.977 -15.689 15.817 1.00 55.28 81 PRO A O 1
ATOM 611 N N . ALA A 1 82 ? -22.106 -15.655 16.575 1.00 58.84 82 ALA A N 1
ATOM 612 C CA . ALA A 1 82 ? -21.772 -16.117 17.907 1.00 58.84 82 ALA A CA 1
ATOM 613 C C . ALA A 1 82 ? -21.033 -17.439 17.715 1.00 58.84 82 ALA A C 1
ATOM 615 O O . ALA A 1 82 ? -21.609 -18.388 17.179 1.00 58.84 82 ALA A O 1
ATOM 616 N N . THR A 1 83 ? -19.744 -17.471 18.056 1.00 63.84 83 THR A N 1
ATOM 617 C CA . THR A 1 83 ? -18.972 -18.707 18.062 1.00 63.84 83 THR A CA 1
ATOM 618 C C . THR A 1 83 ? -19.824 -19.720 18.817 1.00 63.84 83 THR A C 1
ATOM 620 O O . THR A 1 83 ? -20.186 -19.421 19.961 1.00 63.84 83 THR A O 1
ATOM 623 N N . PRO A 1 84 ? -20.228 -20.859 18.217 1.00 52.47 84 PRO A N 1
ATOM 624 C CA . PRO A 1 84 ? -20.975 -21.852 18.960 1.00 52.47 84 PRO A CA 1
ATOM 625 C C . PRO A 1 84 ? -20.106 -22.209 20.155 1.00 52.47 84 PRO A C 1
ATOM 627 O O . PRO A 1 84 ? -18.983 -22.689 19.987 1.00 52.47 84 PRO A O 1
ATOM 630 N N . ALA A 1 85 ? -20.584 -21.894 21.358 1.00 62.59 85 ALA A N 1
ATOM 631 C CA . ALA A 1 85 ? -19.953 -22.376 22.564 1.00 62.59 85 ALA A CA 1
ATOM 632 C C . ALA A 1 85 ? -19.913 -23.897 22.417 1.00 62.59 85 ALA A C 1
ATOM 634 O O . ALA A 1 85 ? -20.964 -24.534 22.322 1.00 62.59 85 ALA A O 1
ATOM 635 N N . VAL A 1 86 ? -18.708 -24.463 22.315 1.00 63.12 86 VAL A N 1
ATOM 636 C CA . VAL A 1 86 ? -18.494 -25.904 22.420 1.00 63.12 86 VAL A CA 1
ATOM 637 C C . VAL A 1 86 ? -19.085 -26.301 23.765 1.00 63.12 86 VAL A C 1
ATOM 639 O O . VAL A 1 86 ? -18.504 -26.068 24.823 1.00 63.12 86 VAL A O 1
ATOM 642 N N . ARG A 1 87 ? -20.312 -26.819 23.726 1.00 58.28 87 ARG A N 1
ATOM 643 C CA . ARG A 1 87 ? -20.977 -27.386 24.885 1.00 58.28 87 ARG A CA 1
ATOM 644 C C . ARG A 1 87 ? -20.294 -28.732 25.101 1.00 58.28 87 ARG A C 1
ATOM 646 O O . ARG A 1 87 ? -20.580 -29.693 24.394 1.00 58.28 87 ARG A O 1
ATOM 653 N N . GLY A 1 88 ? -19.325 -28.758 26.015 1.00 63.47 88 GLY A N 1
ATOM 654 C CA . GLY A 1 88 ? -18.760 -30.007 26.516 1.00 63.47 88 GLY A CA 1
ATOM 655 C C . GLY A 1 88 ? -19.872 -30.901 27.085 1.00 63.47 88 GLY A C 1
ATOM 656 O O . GLY A 1 88 ? -20.922 -30.379 27.481 1.00 63.47 88 GLY A O 1
ATOM 657 N N . PRO A 1 89 ? -19.687 -32.230 27.080 1.00 60.16 89 PRO A N 1
ATOM 658 C CA . PRO A 1 89 ? -20.720 -33.158 27.518 1.00 60.16 89 PRO A CA 1
ATOM 659 C C . PRO A 1 89 ? -21.097 -32.878 28.979 1.00 60.16 89 PRO A C 1
ATOM 661 O O . PRO A 1 89 ? -20.227 -32.695 29.830 1.00 60.16 89 PRO A O 1
ATOM 664 N N . ALA A 1 90 ? -22.406 -32.790 29.227 1.00 55.41 90 ALA A N 1
ATOM 665 C CA . ALA A 1 90 ? -22.982 -32.706 30.565 1.00 55.41 90 ALA A CA 1
ATOM 666 C C . ALA A 1 90 ? -22.639 -33.977 31.376 1.00 55.41 90 ALA A C 1
ATOM 668 O O . ALA A 1 90 ? -22.443 -35.024 30.752 1.00 55.41 90 ALA A O 1
ATOM 669 N N . PRO A 1 91 ? -22.531 -33.871 32.716 1.00 67.69 91 PRO A N 1
ATOM 670 C CA . PRO A 1 91 ? -22.116 -34.968 33.594 1.00 67.69 91 PRO A CA 1
ATOM 671 C C . PRO A 1 91 ? -23.069 -36.165 33.578 1.00 67.69 91 PRO A C 1
ATOM 673 O O . PRO A 1 91 ? -24.279 -35.964 33.317 1.00 67.69 91 PRO A O 1
#

Sequence (91 aa):
PLGPRPAYELQGAFTLHGVTRRVTIPVEVEQAGQIVRLSGGFTIRQTDFGITPFKKFGGVVGVADELRIHGDIRLVAGAAPATPAVRGPAP

Foldseek 3Di:
DPDDFDWDWDWDWDADLNDTDIDTWTWGWDDDPQKIKIKTKDKDFCVNNVHDWADDDPRPDTDHRIDIDIDIDIDGNDPDPPPPPPPDDDD